Protein AF-A0A8S4S8U1-F1 (afdb_monomer)

Organism: NCBI:txid348720

InterPro domains:
  IPR021629 Mediator complex, subunit Med23 [PF11573] (1-78)
  IPR021629 Mediator complex, subunit Med23 [PTHR12691] (1-111)

Solvent-accessible surface area (backbone atoms only — not comparable to full-atom values): 6800 Å² total; per-residue (Å²): 99,62,80,81,63,46,51,84,74,52,73,46,68,70,50,49,51,50,49,48,66,66,48,57,87,46,42,68,51,26,54,72,76,37,82,61,48,40,56,56,50,52,51,50,53,50,55,50,49,48,52,31,58,72,74,41,95,73,77,93,59,56,65,66,54,51,53,51,54,50,51,44,32,75,75,71,53,53,73,79,49,32,75,72,48,40,71,49,46,77,71,40,58,56,77,53,35,66,72,50,22,80,71,64,65,61,56,71,74,63,50,80,76,108

Secondary structure (DSSP, 8-state):
-IIIIIGGG--SHHHHHHHHHHHGGGHHHHHHTSTTHHHHHHHHHHHHHHHHHHH-S--S-HHHHHHHHHHHIIIIITTTTHHHHHHHHTTS-HHHHHHHHHHHT--HHHHTT-

Structure (mmCIF, N/CA/C/O backbone):
data_AF-A0A8S4S8U1-F1
#
_entry.id   AF-A0A8S4S8U1-F1
#
loop_
_atom_site.group_PDB
_atom_site.id
_atom_site.type_symbol
_atom_site.label_atom_id
_atom_site.label_alt_id
_atom_site.label_comp_id
_atom_site.label_asym_id
_atom_site.label_entity_id
_atom_site.label_seq_id
_atom_site.pdbx_PDB_ins_code
_atom_site.Cartn_x
_atom_site.Cartn_y
_atom_site.Cartn_z
_atom_site.occupancy
_atom_site.B_iso_or_equiv
_atom_site.auth_seq_id
_atom_site.auth_comp_id
_atom_site.auth_asym_id
_atom_site.auth_atom_id
_atom_site.pdbx_PDB_model_num
ATOM 1 N N . PHE A 1 1 ? -3.587 9.818 -12.782 1.00 86.38 1 PHE A N 1
ATOM 2 C CA . PHE A 1 1 ? -4.764 8.913 -12.780 1.00 86.38 1 PHE A CA 1
ATOM 3 C C . PHE A 1 1 ? -5.000 8.240 -11.430 1.00 86.38 1 PHE A C 1
ATOM 5 O O . PHE A 1 1 ? -5.955 8.642 -10.790 1.00 86.38 1 PHE A O 1
ATOM 12 N N . VAL A 1 2 ? -4.169 7.290 -10.957 1.00 89.44 2 VAL A N 1
ATOM 13 C CA . VAL A 1 2 ? -4.414 6.573 -9.676 1.00 89.44 2 VAL A CA 1
ATOM 14 C C . VAL A 1 2 ? -4.705 7.544 -8.524 1.00 89.44 2 VAL A C 1
ATOM 16 O O . VAL A 1 2 ? -5.815 7.549 -8.008 1.00 89.44 2 VAL A O 1
ATOM 19 N N . LYS A 1 3 ? -3.761 8.444 -8.224 1.00 88.38 3 LYS A N 1
ATOM 20 C CA . LYS A 1 3 ? -3.864 9.431 -7.137 1.00 88.38 3 LYS A CA 1
ATOM 21 C C . LYS A 1 3 ? -5.053 10.395 -7.255 1.00 88.38 3 LYS A C 1
ATOM 23 O O . LYS A 1 3 ? -5.674 10.742 -6.265 1.00 88.38 3 LYS A O 1
ATOM 28 N N . GLU A 1 4 ? -5.3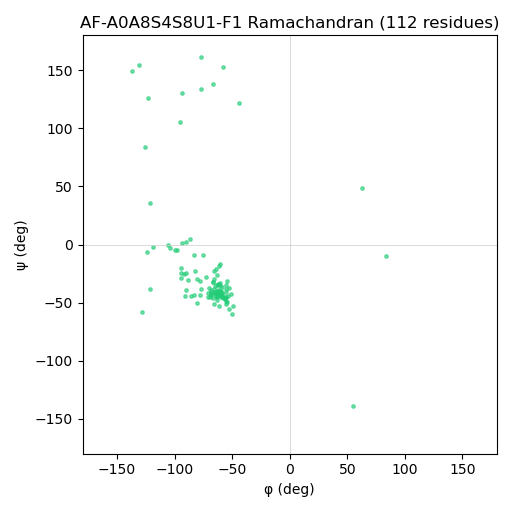53 10.855 -8.466 1.00 90.81 4 GLU A N 1
ATOM 29 C CA . GLU A 1 4 ? -6.303 11.960 -8.697 1.00 90.81 4 GLU A CA 1
ATOM 30 C C . GLU A 1 4 ? -7.731 11.496 -8.998 1.00 90.81 4 GLU A C 1
ATOM 32 O O . GLU A 1 4 ? -8.670 12.272 -8.847 1.00 90.81 4 GLU A O 1
ATOM 37 N N . LYS A 1 5 ? -7.891 10.272 -9.509 1.00 92.75 5 LYS A N 1
ATOM 38 C CA . LYS A 1 5 ? -9.169 9.751 -10.011 1.00 92.75 5 LYS A CA 1
ATOM 39 C C . LYS A 1 5 ? -9.618 8.492 -9.286 1.00 92.75 5 LYS A C 1
ATOM 41 O O . LYS A 1 5 ? -10.807 8.358 -9.059 1.00 92.75 5 LYS A O 1
ATOM 46 N N . LEU A 1 6 ? -8.702 7.582 -8.939 1.00 92.50 6 LEU A N 1
ATOM 47 C CA . LEU A 1 6 ? -9.074 6.326 -8.276 1.00 92.50 6 LEU A CA 1
ATOM 48 C C . LEU A 1 6 ? -9.061 6.451 -6.754 1.00 92.50 6 LEU A C 1
ATOM 50 O O . LEU A 1 6 ? -9.997 6.000 -6.113 1.00 92.50 6 LEU A O 1
ATOM 54 N N . THR A 1 7 ? -8.035 7.081 -6.174 1.00 93.56 7 THR A N 1
ATOM 55 C CA . THR A 1 7 ? -7.910 7.250 -4.716 1.00 93.56 7 THR A CA 1
ATOM 56 C C . THR A 1 7 ? -9.165 7.841 -4.053 1.00 93.56 7 THR A C 1
ATOM 58 O O . THR A 1 7 ? -9.548 7.304 -3.017 1.00 93.56 7 THR A O 1
ATOM 61 N N . PRO A 1 8 ? -9.848 8.866 -4.614 1.00 95.00 8 PRO A N 1
ATOM 62 C CA . PRO A 1 8 ? -11.067 9.415 -4.010 1.00 95.00 8 PRO A CA 1
ATOM 63 C C . PRO A 1 8 ? -12.247 8.440 -3.937 1.00 95.00 8 PRO A C 1
ATOM 65 O O . PRO A 1 8 ? -13.129 8.657 -3.121 1.00 95.00 8 PRO A O 1
ATOM 68 N N . GLU A 1 9 ? -12.256 7.391 -4.762 1.00 96.12 9 GLU A N 1
ATOM 69 C CA . GLU A 1 9 ? -13.367 6.434 -4.892 1.00 96.12 9 GLU A CA 1
ATOM 70 C C . GLU A 1 9 ? -13.140 5.146 -4.075 1.00 96.12 9 GLU A C 1
ATOM 72 O O . GLU A 1 9 ? -13.990 4.250 -4.038 1.00 96.12 9 GLU A O 1
ATOM 77 N N . ILE A 1 10 ? -11.964 5.007 -3.452 1.00 96.75 10 ILE A N 1
ATOM 78 C CA . ILE A 1 10 ? -11.563 3.811 -2.708 1.00 96.75 10 ILE A CA 1
ATOM 79 C C . ILE A 1 10 ? -11.878 4.012 -1.224 1.00 96.75 10 ILE A C 1
ATOM 81 O O . ILE A 1 10 ? -11.167 4.708 -0.502 1.00 96.75 10 ILE A O 1
ATOM 85 N N . HIS A 1 11 ? -12.929 3.339 -0.761 1.00 95.81 11 HIS A N 1
ATOM 86 C CA . HIS A 1 11 ? -13.431 3.412 0.617 1.0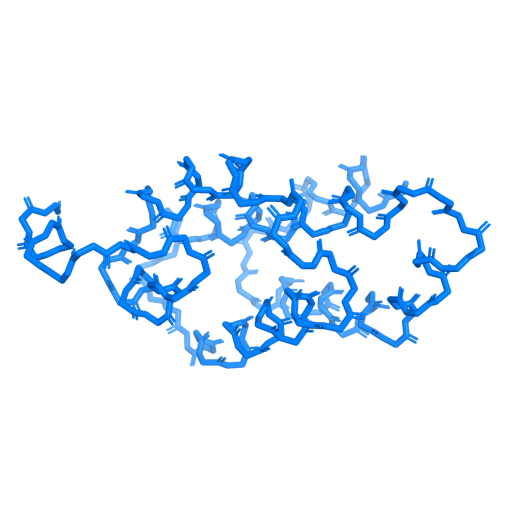0 95.81 11 HIS A CA 1
ATOM 87 C C . HIS A 1 11 ? -13.521 2.046 1.309 1.00 95.81 11 HIS A C 1
ATOM 89 O O . HIS A 1 11 ? -13.829 1.966 2.497 1.00 95.81 11 HIS A O 1
ATOM 95 N N . THR A 1 12 ? -13.270 0.961 0.577 1.00 97.81 12 THR A N 1
ATOM 96 C CA . THR A 1 12 ? -13.385 -0.417 1.068 1.00 97.81 12 THR A CA 1
ATOM 97 C C . THR A 1 12 ? -12.140 -1.230 0.738 1.00 97.81 12 THR A C 1
ATOM 99 O O . THR A 1 12 ? -11.452 -0.976 -0.253 1.00 97.81 12 THR A O 1
ATOM 102 N N . GLU A 1 13 ? -11.884 -2.262 1.537 1.00 97.69 13 GLU A N 1
ATOM 103 C CA . GLU A 1 13 ? -10.798 -3.218 1.329 1.00 97.69 13 GLU A CA 1
ATOM 104 C C . GLU A 1 13 ? -10.829 -3.844 -0.073 1.00 97.69 13 GLU A C 1
ATOM 106 O O . GLU A 1 13 ? -9.805 -3.880 -0.750 1.00 97.69 13 GLU A O 1
ATOM 111 N N . THR A 1 14 ? -11.998 -4.256 -0.570 1.00 97.69 14 THR A N 1
ATOM 112 C CA . THR A 1 14 ? -12.123 -4.867 -1.905 1.00 97.69 14 THR A CA 1
ATOM 113 C C . THR A 1 14 ? -11.733 -3.907 -3.031 1.00 97.69 14 THR A C 1
ATOM 115 O O . THR A 1 14 ? -11.133 -4.326 -4.020 1.00 97.69 14 THR A O 1
ATOM 118 N N . GLN A 1 15 ? -12.020 -2.610 -2.890 1.00 98.06 15 GLN A N 1
ATOM 119 C CA . GLN A 1 15 ? -11.597 -1.600 -3.866 1.00 98.06 15 GLN A CA 1
ATOM 120 C C . GLN A 1 15 ? -10.077 -1.379 -3.832 1.00 98.06 15 GLN A C 1
ATOM 122 O O . GLN A 1 15 ? -9.461 -1.231 -4.888 1.00 98.06 15 GLN A O 1
ATOM 127 N N . LEU A 1 16 ? -9.456 -1.416 -2.647 1.00 98.25 16 LEU A N 1
ATOM 128 C CA . LEU A 1 16 ? -7.994 -1.410 -2.535 1.00 98.25 16 LEU A CA 1
ATOM 129 C C . LEU A 1 16 ? -7.385 -2.655 -3.182 1.00 98.25 16 LEU A C 1
ATOM 131 O O . LEU A 1 16 ? -6.438 -2.526 -3.950 1.00 98.25 16 LEU A O 1
ATOM 135 N N . LEU A 1 17 ? -7.947 -3.843 -2.943 1.00 98.06 17 LEU A N 1
ATOM 136 C CA . LEU A 1 17 ? -7.495 -5.075 -3.595 1.00 98.06 17 LEU A CA 1
ATOM 137 C C . LEU A 1 17 ? -7.601 -4.983 -5.119 1.00 98.06 17 LEU A C 1
ATOM 139 O O . LEU A 1 17 ? -6.674 -5.373 -5.827 1.00 98.06 17 LEU A O 1
ATOM 143 N N . PHE A 1 18 ? -8.693 -4.418 -5.636 1.00 98.19 18 PHE A N 1
ATOM 144 C CA . PHE A 1 18 ? -8.832 -4.173 -7.068 1.00 98.19 18 PHE A CA 1
ATOM 145 C C . PHE A 1 18 ? -7.727 -3.249 -7.595 1.00 98.19 18 PHE A C 1
ATOM 147 O O . PHE A 1 18 ? -7.106 -3.559 -8.612 1.00 98.19 18 PHE A O 1
ATOM 154 N N . LEU A 1 19 ? -7.420 -2.155 -6.886 1.00 97.88 19 LEU A N 1
ATOM 1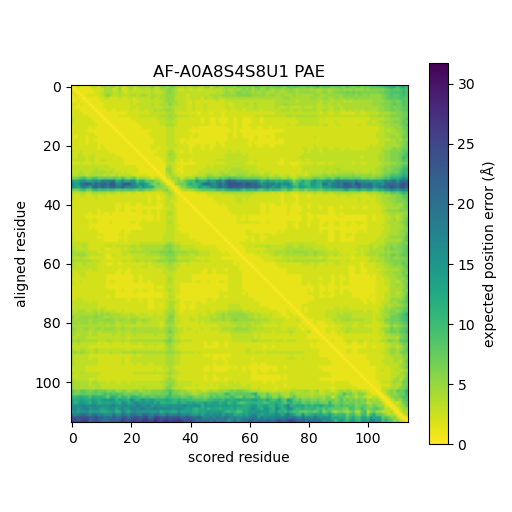55 C CA . LEU A 1 19 ? -6.305 -1.282 -7.251 1.00 97.88 19 LEU A CA 1
ATOM 156 C C . LEU A 1 19 ? -4.971 -2.040 -7.236 1.00 97.88 19 LEU A C 1
ATOM 158 O O . LEU A 1 19 ? -4.193 -1.899 -8.178 1.00 97.88 19 LEU A O 1
ATOM 162 N N . CYS A 1 20 ? -4.718 -2.865 -6.218 1.00 98.00 20 CYS A N 1
ATOM 163 C CA . CYS A 1 20 ? -3.528 -3.710 -6.125 1.00 98.00 20 CYS A CA 1
ATOM 164 C C . CYS A 1 20 ? -3.388 -4.632 -7.347 1.00 98.00 20 CYS A C 1
ATOM 166 O O . CYS A 1 20 ? -2.316 -4.690 -7.950 1.00 98.00 20 CYS A O 1
ATOM 168 N N . HIS A 1 21 ? -4.471 -5.292 -7.765 1.00 97.81 21 HIS A N 1
ATOM 169 C CA . HIS A 1 21 ? -4.488 -6.124 -8.972 1.00 97.81 21 HIS A CA 1
ATOM 170 C C . HIS A 1 21 ? -4.312 -5.319 -10.262 1.00 97.81 21 HIS A C 1
ATOM 172 O O . HIS A 1 21 ? -3.715 -5.817 -11.216 1.00 97.81 21 HIS A O 1
ATOM 178 N N . LEU A 1 22 ? -4.794 -4.077 -10.294 1.00 96.94 22 LEU A N 1
ATOM 179 C CA . LEU A 1 22 ? -4.646 -3.195 -11.444 1.00 96.94 22 LEU A CA 1
ATOM 180 C C . LEU A 1 22 ? -3.197 -2.721 -11.616 1.00 96.94 22 LEU A C 1
ATOM 182 O O . LEU A 1 22 ? -2.691 -2.722 -12.735 1.00 96.94 22 LEU A O 1
ATOM 186 N N . VAL A 1 23 ? -2.529 -2.303 -10.535 1.00 95.50 23 VAL A N 1
ATOM 187 C CA . VAL A 1 23 ? -1.173 -1.723 -10.605 1.00 95.50 23 VAL A CA 1
ATOM 188 C C . VAL A 1 23 ? -0.064 -2.768 -10.527 1.00 95.50 23 VAL A C 1
ATOM 190 O O . VAL A 1 23 ? 0.990 -2.564 -11.126 1.00 95.50 23 VAL A O 1
ATOM 193 N N . GLY A 1 24 ? -0.297 -3.884 -9.829 1.00 95.81 24 GLY A N 1
ATOM 194 C CA . GLY A 1 24 ? 0.691 -4.931 -9.555 1.00 95.81 24 GLY A CA 1
ATOM 195 C C . GLY A 1 24 ? 1.460 -5.409 -10.794 1.00 95.81 24 GLY A C 1
ATOM 196 O O . GLY A 1 24 ? 2.689 -5.324 -10.799 1.00 95.81 24 GLY A O 1
ATOM 197 N N . PRO A 1 25 ? 0.779 -5.819 -11.884 1.00 97.00 25 PRO A N 1
ATOM 198 C CA . PRO A 1 25 ? 1.436 -6.289 -13.107 1.00 97.00 25 PRO A CA 1
ATOM 199 C C . PRO A 1 25 ? 2.338 -5.251 -13.796 1.00 97.00 25 PRO A C 1
ATOM 201 O O . PRO A 1 25 ? 3.190 -5.614 -14.604 1.00 97.00 25 PRO A O 1
ATOM 204 N N . TYR A 1 26 ? 2.167 -3.961 -13.493 1.00 94.69 26 TYR A N 1
ATOM 205 C CA . TYR A 1 26 ? 2.883 -2.862 -14.143 1.00 94.69 26 TYR A CA 1
ATOM 206 C C . TYR A 1 26 ? 3.984 -2.246 -13.269 1.00 94.69 26 TYR A C 1
ATOM 208 O O . TYR A 1 26 ? 4.692 -1.356 -13.740 1.00 94.69 26 TYR A O 1
ATOM 216 N N . LEU A 1 27 ? 4.186 -2.728 -12.035 1.00 94.62 27 LEU A N 1
ATOM 217 C CA . LEU A 1 27 ? 5.173 -2.177 -11.095 1.00 94.62 27 LEU A CA 1
ATOM 218 C C . LEU A 1 27 ? 6.595 -2.133 -11.670 1.00 94.62 27 LEU A C 1
ATOM 220 O O . LEU A 1 27 ? 7.272 -1.117 -11.530 1.00 94.62 27 LEU A O 1
ATOM 224 N N . GLN A 1 28 ? 7.016 -3.175 -12.397 1.00 94.06 28 GLN A N 1
ATOM 225 C CA . GLN A 1 28 ? 8.322 -3.193 -13.066 1.00 94.06 28 GLN A CA 1
ATOM 226 C C . GLN A 1 28 ? 8.459 -2.048 -14.079 1.00 94.06 28 GLN A C 1
ATOM 228 O O . GLN A 1 28 ? 9.479 -1.364 -14.105 1.00 94.06 28 GLN A O 1
ATOM 233 N N . ARG A 1 29 ? 7.420 -1.796 -14.882 1.00 92.69 29 ARG A N 1
ATOM 234 C CA . ARG A 1 29 ? 7.420 -0.704 -15.867 1.00 92.69 29 ARG A CA 1
ATOM 235 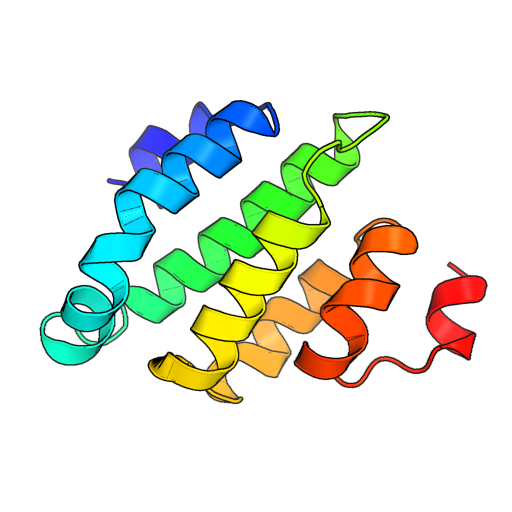C C . ARG A 1 29 ? 7.406 0.661 -15.188 1.00 92.69 29 ARG A C 1
ATOM 237 O O . ARG A 1 29 ? 8.121 1.560 -15.611 1.00 92.69 29 ARG A O 1
ATOM 244 N N . PHE A 1 30 ? 6.656 0.810 -14.095 1.00 91.56 30 PHE A N 1
ATOM 245 C CA . PHE A 1 30 ? 6.672 2.036 -13.290 1.00 91.56 30 PHE A CA 1
ATOM 246 C C . PHE A 1 30 ? 8.010 2.287 -12.593 1.00 91.56 30 PHE A C 1
ATOM 248 O O . PHE A 1 30 ? 8.294 3.427 -12.237 1.00 91.56 30 PHE A O 1
ATOM 255 N N . ASN A 1 31 ? 8.817 1.249 -12.377 1.00 89.44 31 ASN A N 1
ATOM 256 C CA . ASN A 1 31 ? 10.160 1.387 -11.832 1.00 89.44 31 ASN A CA 1
ATOM 257 C C . ASN A 1 31 ? 11.188 1.749 -12.921 1.00 89.44 31 ASN A C 1
ATOM 259 O O . ASN A 1 31 ? 12.021 2.624 -12.707 1.00 89.44 31 ASN A O 1
ATOM 263 N N . SER A 1 32 ? 11.122 1.094 -14.086 1.00 85.56 32 SER A N 1
ATOM 264 C CA . SER A 1 32 ? 12.119 1.232 -15.160 1.00 85.56 32 SER A CA 1
ATOM 265 C C . SER A 1 32 ? 11.864 2.403 -16.114 1.00 85.56 32 SER A 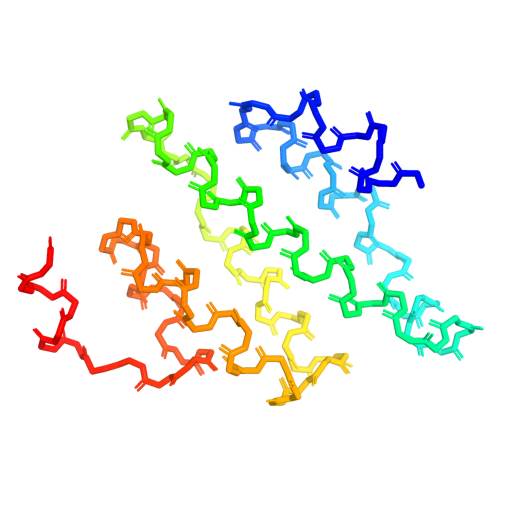C 1
ATOM 267 O O . SER A 1 32 ? 12.799 3.131 -16.439 1.00 85.56 32 SER A O 1
ATOM 269 N N . ASP A 1 33 ? 10.619 2.597 -16.558 1.00 73.94 33 ASP A N 1
ATOM 270 C CA . ASP A 1 33 ? 10.299 3.492 -17.683 1.00 73.94 33 ASP A CA 1
ATOM 271 C C . ASP A 1 33 ? 9.918 4.904 -17.216 1.00 73.94 33 ASP A C 1
ATOM 273 O O . ASP A 1 33 ? 10.121 5.888 -17.926 1.00 73.94 33 ASP A O 1
ATOM 277 N N . VAL A 1 34 ? 9.349 5.016 -16.012 1.00 68.06 34 VAL A N 1
ATOM 278 C CA . VAL A 1 34 ? 8.858 6.279 -15.449 1.00 68.06 34 VAL A CA 1
ATOM 279 C C . VAL A 1 34 ? 9.495 6.486 -14.085 1.00 68.06 34 VAL A C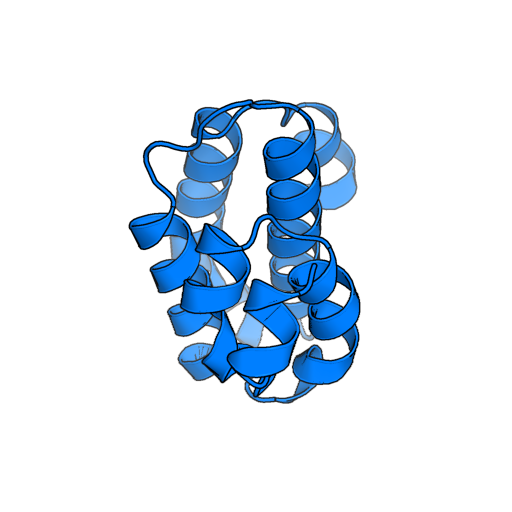 1
ATOM 281 O O . VAL A 1 34 ? 8.910 6.151 -13.056 1.00 68.06 34 VAL A O 1
ATOM 284 N N . SER A 1 35 ? 10.715 7.032 -14.080 1.00 64.06 35 SER A N 1
ATOM 285 C CA . SER A 1 35 ? 11.452 7.347 -12.851 1.00 64.06 35 SER A CA 1
ATOM 286 C C . SER A 1 35 ? 10.515 8.007 -11.828 1.00 64.06 35 SER A C 1
ATOM 288 O O . SER A 1 35 ? 9.907 9.039 -12.112 1.00 64.06 35 SER A O 1
ATOM 290 N N . ARG A 1 36 ? 10.388 7.386 -10.645 1.00 81.12 36 ARG A N 1
ATOM 291 C CA . ARG A 1 36 ? 9.542 7.772 -9.491 1.00 81.12 36 ARG A CA 1
ATOM 292 C C . ARG A 1 36 ? 8.066 7.357 -9.486 1.00 81.12 36 ARG A C 1
ATOM 294 O O . ARG A 1 36 ? 7.455 7.454 -8.422 1.00 81.12 36 ARG A O 1
ATOM 301 N N . ALA A 1 37 ? 7.486 6.837 -10.569 1.00 91.19 37 ALA A N 1
ATOM 302 C CA . ALA A 1 37 ? 6.071 6.437 -10.551 1.00 91.19 37 ALA A CA 1
ATOM 303 C C . ALA A 1 37 ? 5.792 5.315 -9.537 1.00 91.19 37 ALA A C 1
ATOM 305 O O . ALA A 1 37 ? 4.790 5.363 -8.822 1.00 91.19 37 ALA A O 1
ATOM 306 N N . VAL A 1 38 ? 6.703 4.342 -9.419 1.00 93.81 38 VAL A N 1
ATOM 307 C CA . VAL A 1 38 ? 6.574 3.258 -8.434 1.00 93.81 38 VAL A CA 1
ATOM 308 C C . VAL A 1 38 ? 6.556 3.776 -6.991 1.00 93.81 38 VAL A C 1
ATOM 310 O O . VAL A 1 38 ? 5.810 3.249 -6.168 1.00 93.81 38 VAL A O 1
ATOM 313 N N . MET A 1 39 ? 7.295 4.848 -6.682 1.00 93.69 39 MET A N 1
ATOM 314 C CA . MET A 1 39 ? 7.317 5.450 -5.342 1.00 93.69 39 MET A CA 1
ATOM 315 C C . MET A 1 39 ? 5.984 6.131 -5.011 1.00 93.69 39 MET A C 1
ATOM 317 O O . MET A 1 39 ? 5.423 5.881 -3.945 1.00 93.69 39 MET A O 1
ATOM 321 N N . GLU A 1 40 ? 5.423 6.910 -5.942 1.00 93.69 40 GLU A N 1
ATOM 322 C CA . GLU A 1 40 ? 4.107 7.545 -5.756 1.00 93.69 40 GLU A CA 1
ATOM 323 C C . GLU A 1 40 ? 2.984 6.507 -5.611 1.00 93.69 40 GLU A C 1
ATOM 325 O O . GLU A 1 40 ? 2.101 6.661 -4.764 1.00 93.69 40 GLU A O 1
ATOM 330 N N . ILE A 1 41 ? 3.025 5.425 -6.398 1.00 95.44 41 ILE A N 1
ATOM 331 C CA . ILE A 1 41 ? 2.070 4.314 -6.270 1.00 95.44 41 ILE A CA 1
ATOM 332 C C . ILE A 1 41 ? 2.214 3.658 -4.899 1.00 95.44 41 ILE A C 1
ATOM 334 O O . ILE A 1 41 ? 1.216 3.485 -4.206 1.00 95.44 41 ILE A O 1
ATOM 338 N N . THR A 1 42 ? 3.445 3.354 -4.481 1.00 95.94 42 THR A N 1
ATOM 339 C CA . THR A 1 42 ? 3.728 2.757 -3.168 1.00 95.94 42 THR A CA 1
ATOM 340 C C . THR A 1 42 ? 3.142 3.613 -2.052 1.00 95.94 42 THR A C 1
ATOM 342 O O . THR A 1 42 ? 2.368 3.115 -1.238 1.00 95.94 42 THR A O 1
ATOM 345 N N . LYS A 1 43 ? 3.438 4.916 -2.050 1.00 95.62 43 LYS A N 1
ATOM 346 C CA . LYS A 1 43 ? 2.894 5.870 -1.080 1.00 95.62 43 LYS A CA 1
ATOM 347 C C . LYS A 1 43 ? 1.367 5.870 -1.062 1.00 95.62 43 LYS A C 1
ATOM 349 O O . LYS A 1 43 ? 0.770 5.748 0.004 1.00 95.62 43 LYS A O 1
ATOM 354 N N . THR A 1 44 ? 0.750 5.923 -2.241 1.00 96.44 44 THR A N 1
ATOM 355 C CA . THR A 1 44 ? -0.712 5.911 -2.383 1.00 96.44 44 THR A CA 1
ATOM 356 C C . THR A 1 44 ? -1.327 4.634 -1.800 1.00 96.44 44 THR A C 1
ATOM 358 O O . THR A 1 44 ? -2.360 4.706 -1.140 1.00 96.44 44 THR A O 1
ATOM 361 N N . LEU A 1 45 ? -0.696 3.469 -1.990 1.00 97.94 45 LEU A N 1
ATOM 362 C CA . LEU A 1 45 ? -1.171 2.203 -1.416 1.00 97.94 45 LEU A CA 1
ATOM 363 C C . LEU A 1 45 ? -1.133 2.216 0.119 1.00 97.94 45 LEU A C 1
ATOM 365 O O . LEU A 1 45 ? -2.101 1.792 0.748 1.00 97.94 45 LEU A O 1
ATOM 369 N N . TYR A 1 46 ? -0.065 2.740 0.732 1.00 97.94 46 TYR A N 1
ATOM 370 C CA . TYR A 1 46 ? 0.008 2.891 2.192 1.00 97.94 46 TYR A CA 1
ATOM 371 C C . TYR A 1 46 ? -1.046 3.865 2.729 1.00 97.94 46 TYR A C 1
ATOM 373 O O . TYR A 1 46 ? -1.693 3.578 3.735 1.00 97.94 46 TYR A O 1
ATOM 381 N N . GLU A 1 47 ? -1.232 5.009 2.070 1.00 97.00 47 GLU A N 1
ATOM 382 C CA . GLU A 1 47 ? -2.225 6.013 2.470 1.00 97.00 47 GLU A CA 1
ATOM 383 C C . GLU A 1 47 ? -3.656 5.464 2.376 1.00 97.00 47 GLU A C 1
ATOM 385 O O . GLU A 1 47 ? -4.445 5.651 3.303 1.00 97.00 47 GLU A O 1
ATOM 390 N N . LEU A 1 48 ? -3.976 4.727 1.307 1.00 97.94 48 LEU A N 1
ATOM 391 C CA . LEU A 1 48 ? -5.269 4.057 1.145 1.00 97.94 48 LEU A CA 1
ATOM 392 C C . LEU A 1 48 ? -5.483 2.949 2.174 1.00 97.94 48 LEU A C 1
ATOM 394 O O . LEU A 1 48 ? -6.569 2.857 2.742 1.00 97.94 48 LEU A O 1
ATOM 398 N N . LEU A 1 49 ? -4.454 2.146 2.462 1.00 98.12 49 LEU A N 1
ATOM 399 C CA . LEU A 1 49 ? -4.517 1.151 3.529 1.00 98.12 49 LEU A CA 1
ATOM 400 C C . LEU A 1 49 ? -4.837 1.818 4.869 1.00 98.12 49 LEU A C 1
ATOM 402 O O . LEU A 1 49 ? -5.743 1.370 5.560 1.00 98.12 49 LEU A O 1
ATOM 406 N N . ALA A 1 50 ? -4.169 2.922 5.208 1.00 97.31 50 ALA A N 1
ATOM 407 C CA . ALA A 1 50 ? -4.449 3.666 6.435 1.00 97.31 50 ALA A CA 1
ATOM 408 C C . ALA A 1 50 ? -5.833 4.329 6.453 1.00 97.31 50 ALA A C 1
ATOM 410 O O . ALA A 1 50 ? -6.436 4.465 7.517 1.00 97.31 50 ALA A O 1
ATOM 411 N N . HIS A 1 51 ? -6.344 4.759 5.299 1.00 96.69 51 HIS A N 1
ATOM 412 C CA . HIS A 1 51 ? -7.702 5.281 5.178 1.00 96.69 51 HIS A CA 1
ATOM 413 C C . HIS A 1 51 ? -8.741 4.188 5.459 1.00 96.69 51 HIS A C 1
ATOM 415 O O . HIS A 1 51 ? -9.603 4.362 6.319 1.00 96.69 51 HIS A O 1
ATOM 421 N N . ILE A 1 52 ? -8.616 3.043 4.789 1.00 97.62 52 ILE A N 1
ATOM 422 C CA . ILE A 1 52 ? -9.524 1.902 4.934 1.00 97.62 52 ILE A CA 1
ATOM 423 C C . ILE A 1 52 ? -9.447 1.315 6.345 1.00 97.62 52 ILE A C 1
ATOM 42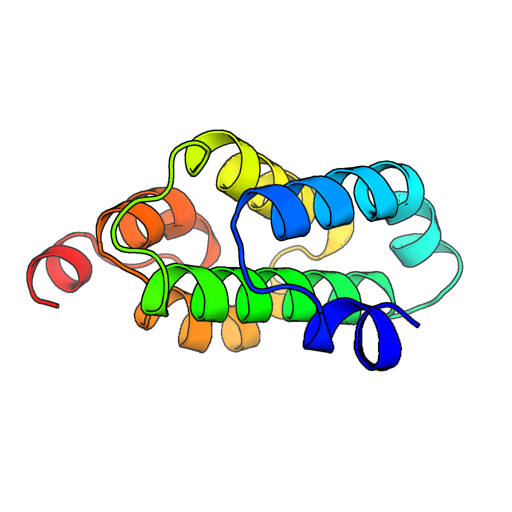5 O O . ILE A 1 52 ? -10.481 1.033 6.947 1.00 97.62 52 ILE A O 1
ATOM 429 N N . ASP A 1 53 ? -8.240 1.212 6.902 1.00 97.62 53 ASP A N 1
ATOM 430 C CA . ASP A 1 53 ? -7.990 0.741 8.264 1.00 97.62 53 ASP A CA 1
ATOM 431 C C . ASP A 1 53 ? -8.766 1.535 9.323 1.00 97.62 53 ASP A C 1
ATOM 433 O O . ASP A 1 53 ? -9.228 0.960 10.306 1.00 97.62 53 ASP A O 1
ATOM 437 N N . LYS A 1 54 ? -8.946 2.844 9.114 1.00 96.31 54 LYS A N 1
ATOM 438 C CA . LYS A 1 54 ? -9.700 3.714 10.029 1.00 96.31 54 LYS A CA 1
ATOM 439 C C . LYS A 1 54 ? -11.211 3.585 9.890 1.00 96.31 54 LYS A C 1
ATOM 441 O O . LYS A 1 54 ? -11.925 3.826 10.858 1.00 96.31 54 LYS A O 1
ATOM 446 N N . ILE A 1 55 ? -11.699 3.288 8.690 1.00 95.69 55 ILE A N 1
ATOM 447 C CA . ILE A 1 55 ? -13.135 3.299 8.379 1.00 95.69 55 ILE A CA 1
ATOM 448 C C . ILE A 1 55 ? -13.754 1.930 8.641 1.00 95.69 55 ILE A C 1
ATOM 450 O O . ILE A 1 55 ? -14.882 1.841 9.125 1.00 95.69 55 ILE A O 1
ATOM 454 N N . GLN A 1 56 ? -13.040 0.855 8.310 1.00 96.31 56 GLN A N 1
ATOM 455 C CA . GLN A 1 56 ? -13.583 -0.490 8.406 1.00 96.31 56 GLN A CA 1
ATOM 456 C C . GLN A 1 56 ? -13.237 -1.133 9.752 1.00 96.31 56 GLN A C 1
ATOM 458 O O . GLN A 1 56 ? -12.069 -1.178 10.133 1.00 96.31 56 GLN A O 1
ATOM 463 N N . PRO A 1 57 ? -14.214 -1.711 10.474 1.00 94.88 57 PRO A N 1
ATOM 464 C CA . PRO A 1 57 ? -13.949 -2.350 11.763 1.00 94.88 57 PRO A CA 1
ATOM 465 C C . PRO A 1 57 ? -13.064 -3.594 11.621 1.00 94.88 57 PRO A C 1
ATOM 467 O O . PRO A 1 57 ? -12.257 -3.888 12.502 1.00 94.88 57 PRO A O 1
ATOM 470 N N . HIS A 1 58 ? -13.142 -4.294 10.487 1.00 95.56 58 HIS A N 1
ATOM 471 C CA . HIS A 1 58 ? -12.382 -5.509 10.203 1.00 95.56 58 HIS A CA 1
ATOM 472 C C . HIS A 1 58 ? -11.839 -5.483 8.776 1.00 95.56 58 HIS A C 1
ATOM 474 O O . HIS A 1 58 ? -12.477 -4.928 7.886 1.00 95.56 58 HIS A O 1
ATOM 480 N N . LEU A 1 59 ? -10.683 -6.120 8.590 1.00 97.06 59 LEU A N 1
ATOM 481 C CA . LEU A 1 59 ? -10.035 -6.348 7.301 1.00 97.06 59 LEU A CA 1
ATOM 482 C C . LEU A 1 59 ? -9.833 -7.857 7.148 1.00 97.06 59 LEU A C 1
ATOM 484 O O . LEU A 1 59 ? -9.294 -8.496 8.055 1.00 97.06 59 LEU A O 1
ATOM 488 N N . GLN A 1 60 ? -10.318 -8.425 6.049 1.00 97.25 60 GLN A N 1
ATOM 489 C CA . GLN A 1 60 ? -10.318 -9.865 5.776 1.00 97.25 60 GLN A CA 1
ATOM 490 C C . GLN A 1 60 ? -9.053 -10.320 5.039 1.00 97.25 60 GLN A C 1
ATOM 492 O O . GLN A 1 60 ? -8.653 -11.475 5.144 1.00 97.25 60 GLN A O 1
ATOM 497 N N . TYR A 1 61 ? -8.401 -9.414 4.314 1.00 97.44 61 TYR A N 1
ATOM 498 C CA . TYR A 1 61 ? -7.310 -9.702 3.385 1.00 97.44 61 TYR A CA 1
ATOM 499 C C . TYR A 1 61 ? -6.031 -8.950 3.762 1.00 97.44 61 TYR A C 1
ATOM 501 O O . TYR A 1 61 ? -5.254 -8.540 2.898 1.00 97.44 61 TYR A O 1
ATOM 509 N N . ILE A 1 62 ? -5.791 -8.804 5.068 1.00 96.75 62 ILE A N 1
ATOM 510 C CA . ILE A 1 62 ? -4.598 -8.141 5.603 1.00 96.75 62 ILE A CA 1
ATOM 511 C C . ILE A 1 62 ? -3.317 -8.784 5.055 1.00 96.75 62 ILE A C 1
ATOM 513 O O . ILE A 1 62 ? -2.431 -8.070 4.591 1.00 96.75 62 ILE A O 1
ATOM 517 N N . ASP A 1 63 ? -3.221 -10.116 5.104 1.00 97.88 63 ASP A N 1
ATOM 518 C CA . ASP A 1 63 ? -2.005 -10.839 4.716 1.00 97.88 63 ASP A CA 1
ATOM 519 C C . ASP A 1 63 ? -1.638 -10.600 3.234 1.00 97.88 63 ASP A C 1
ATOM 521 O O . ASP A 1 63 ? -0.548 -10.080 2.992 1.00 97.88 63 ASP A O 1
ATOM 525 N N . PRO A 1 64 ? -2.540 -10.802 2.245 1.00 98.00 64 PRO A N 1
ATOM 526 C CA . PRO A 1 64 ? -2.251 -10.476 0.845 1.00 98.00 64 PRO A CA 1
ATOM 527 C C . PRO A 1 64 ? -1.819 -9.025 0.594 1.00 98.00 64 PRO A C 1
ATOM 529 O O . PRO A 1 64 ? -0.943 -8.771 -0.236 1.00 98.00 64 PRO A O 1
ATOM 532 N N . VAL A 1 65 ? -2.422 -8.057 1.295 1.00 98.19 65 VAL A N 1
ATOM 533 C CA . VAL A 1 65 ? -2.039 -6.644 1.156 1.00 98.19 65 VAL A CA 1
ATOM 534 C C . VAL A 1 65 ? -0.624 -6.425 1.689 1.00 98.19 65 VAL A C 1
ATOM 536 O O . VAL A 1 65 ? 0.195 -5.797 1.017 1.00 98.19 65 VAL A O 1
ATOM 539 N N . CYS A 1 66 ? -0.307 -6.963 2.869 1.00 98.25 66 CYS A N 1
ATOM 540 C CA . CYS A 1 66 ? 1.031 -6.870 3.445 1.00 98.25 66 CYS A CA 1
ATOM 541 C C . CYS A 1 66 ? 2.088 -7.557 2.570 1.00 98.25 66 CYS A C 1
ATOM 543 O O . CYS A 1 66 ? 3.157 -6.981 2.360 1.00 98.25 66 CYS A O 1
ATOM 545 N N . ASP A 1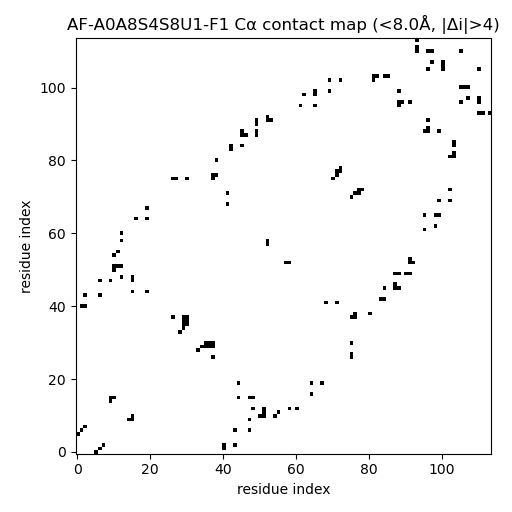 67 ? 1.786 -8.733 2.019 1.00 98.38 67 ASP A N 1
ATOM 546 C CA . ASP A 1 67 ? 2.691 -9.476 1.139 1.00 98.38 67 ASP A CA 1
ATOM 547 C C . ASP A 1 67 ? 3.036 -8.675 -0.119 1.00 98.38 67 ASP A C 1
ATOM 549 O O . ASP A 1 67 ? 4.206 -8.588 -0.502 1.00 98.38 67 ASP A O 1
ATOM 553 N N . LEU A 1 68 ? 2.050 -8.004 -0.726 1.00 98.38 68 LEU A N 1
ATOM 554 C CA . LEU A 1 68 ? 2.302 -7.111 -1.856 1.00 98.38 68 LEU A CA 1
ATOM 555 C C . LEU A 1 68 ? 3.181 -5.917 -1.459 1.00 98.38 68 LEU A C 1
ATOM 557 O O . LEU A 1 68 ? 4.089 -5.550 -2.202 1.00 98.38 68 LEU A O 1
ATOM 561 N N . LEU A 1 69 ? 2.950 -5.309 -0.293 1.00 98.31 69 LEU A N 1
ATOM 562 C CA . LEU A 1 69 ? 3.774 -4.192 0.184 1.00 98.31 69 LEU A CA 1
ATOM 563 C C . LEU A 1 69 ? 5.224 -4.623 0.453 1.00 98.31 69 LEU A C 1
ATOM 565 O O . LEU A 1 69 ? 6.153 -3.867 0.153 1.00 98.31 69 LEU A O 1
ATOM 569 N N . TYR A 1 70 ? 5.439 -5.846 0.943 1.00 98.25 70 TYR A N 1
ATOM 570 C CA . TYR A 1 70 ? 6.773 -6.432 1.064 1.00 98.25 70 TYR A CA 1
ATOM 571 C C . TYR A 1 70 ? 7.408 -6.734 -0.286 1.00 98.25 70 TYR A C 1
ATOM 573 O O . TYR A 1 70 ? 8.579 -6.414 -0.492 1.00 98.25 70 TYR A O 1
ATOM 581 N N . HIS A 1 71 ? 6.645 -7.297 -1.221 1.00 98.25 71 HIS A N 1
ATOM 582 C CA . HIS A 1 71 ? 7.105 -7.491 -2.589 1.00 98.25 71 HIS A CA 1
ATOM 583 C C . HIS A 1 71 ? 7.571 -6.159 -3.188 1.00 98.25 71 HIS A C 1
ATOM 585 O O . HIS A 1 71 ? 8.673 -6.076 -3.726 1.00 98.25 71 HIS A O 1
ATOM 591 N N . ILE A 1 72 ? 6.793 -5.088 -3.003 1.00 97.31 72 ILE A N 1
ATOM 592 C CA . ILE A 1 72 ? 7.157 -3.757 -3.485 1.00 97.31 72 ILE A CA 1
ATOM 593 C C . ILE A 1 72 ? 8.433 -3.234 -2.814 1.00 97.31 72 ILE A C 1
ATOM 595 O O . ILE A 1 72 ? 9.321 -2.731 -3.511 1.00 97.31 72 ILE A O 1
ATOM 599 N N . LYS A 1 73 ? 8.549 -3.384 -1.483 1.00 96.06 73 LYS A N 1
ATOM 600 C CA . LYS A 1 73 ? 9.758 -3.027 -0.725 1.00 96.06 73 LYS A CA 1
ATOM 601 C C . LYS A 1 73 ? 10.990 -3.691 -1.331 1.00 96.06 73 LYS A C 1
ATOM 603 O O . LYS A 1 73 ? 11.949 -3.001 -1.651 1.00 96.06 73 LYS A O 1
ATOM 608 N N . TYR A 1 74 ? 10.983 -5.011 -1.472 1.00 96.44 74 TYR A N 1
ATOM 609 C CA . TYR A 1 74 ? 12.200 -5.741 -1.823 1.00 96.44 74 TYR A CA 1
ATOM 610 C C . TYR A 1 74 ? 12.526 -5.715 -3.316 1.00 96.44 74 TYR A C 1
ATOM 612 O O . TYR A 1 74 ? 13.703 -5.747 -3.664 1.00 96.44 74 TYR A O 1
ATOM 620 N N . MET A 1 75 ? 11.521 -5.628 -4.190 1.00 96.38 75 MET A N 1
ATOM 621 C CA . MET A 1 75 ? 11.741 -5.697 -5.637 1.00 96.38 75 MET A CA 1
ATOM 622 C C . MET A 1 75 ? 11.942 -4.335 -6.302 1.00 96.38 75 MET A C 1
ATOM 624 O O . MET A 1 75 ? 12.576 -4.280 -7.355 1.00 96.38 75 MET A O 1
ATOM 628 N N . PHE A 1 76 ? 11.415 -3.244 -5.729 1.00 94.19 76 PHE A N 1
ATOM 629 C CA . PHE A 1 76 ? 11.418 -1.943 -6.409 1.00 94.19 76 PHE A CA 1
ATOM 630 C C . PHE A 1 76 ? 11.996 -0.808 -5.564 1.00 94.19 76 PHE A C 1
ATOM 632 O O . PHE A 1 76 ? 12.941 -0.157 -6.000 1.00 94.19 76 PHE A O 1
ATOM 639 N N . VAL A 1 77 ? 11.443 -0.537 -4.377 1.00 93.44 77 VAL A N 1
ATOM 640 C CA . VAL A 1 77 ? 11.749 0.722 -3.664 1.00 93.44 77 VAL A CA 1
ATOM 641 C C . VAL A 1 77 ? 12.884 0.610 -2.641 1.00 93.44 77 VAL A C 1
ATOM 643 O O . VAL A 1 77 ? 13.483 1.621 -2.271 1.00 93.44 77 VAL A O 1
ATOM 646 N N . GLY A 1 78 ? 13.213 -0.590 -2.167 1.00 91.94 78 GLY A N 1
ATOM 647 C CA . GLY A 1 78 ? 14.195 -0.793 -1.102 1.00 91.94 78 GLY A CA 1
ATOM 648 C C . GLY A 1 78 ? 13.861 0.022 0.153 1.00 91.94 78 GLY A C 1
ATOM 649 O O . GLY A 1 78 ? 12.700 0.150 0.545 1.00 91.94 78 GLY A O 1
ATOM 650 N N . ASP A 1 79 ? 14.883 0.615 0.770 1.00 92.25 79 ASP A N 1
ATOM 651 C CA . ASP A 1 79 ? 14.722 1.456 1.964 1.00 92.25 79 ASP A CA 1
ATOM 652 C C . ASP A 1 79 ? 14.488 2.945 1.650 1.00 92.25 79 ASP A C 1
ATOM 654 O O . ASP A 1 79 ? 14.336 3.749 2.570 1.00 92.25 79 ASP A O 1
ATOM 658 N N . THR A 1 80 ? 14.403 3.331 0.370 1.00 92.06 80 THR A N 1
ATOM 659 C CA . THR A 1 80 ? 14.235 4.744 -0.037 1.00 92.06 80 THR A CA 1
ATOM 660 C C . THR A 1 80 ? 12.953 5.368 0.516 1.00 92.06 80 THR A C 1
ATOM 662 O O . THR A 1 80 ? 12.946 6.537 0.887 1.00 92.06 80 THR A O 1
ATOM 665 N N . MET A 1 81 ? 11.892 4.567 0.646 1.00 91.75 81 MET A N 1
ATOM 666 C CA . MET A 1 81 ? 10.578 4.997 1.131 1.00 91.75 81 MET A CA 1
ATOM 667 C C . MET A 1 81 ? 10.386 4.792 2.640 1.00 91.75 81 MET A C 1
ATOM 669 O O . MET A 1 81 ? 9.306 5.081 3.153 1.00 91.75 81 MET A O 1
ATOM 673 N N . LYS A 1 82 ? 11.393 4.284 3.370 1.00 92.88 82 LYS A N 1
ATOM 674 C CA . LYS A 1 82 ? 11.246 3.876 4.779 1.00 92.88 82 LYS A CA 1
ATOM 675 C C . LYS A 1 82 ? 10.692 5.002 5.657 1.00 92.88 82 LYS A C 1
ATOM 677 O O . LYS A 1 82 ? 9.734 4.777 6.390 1.00 92.88 82 LYS A O 1
ATOM 682 N N . SER A 1 83 ? 11.272 6.200 5.571 1.00 90.88 83 SER A N 1
ATOM 683 C CA . SER A 1 83 ? 10.864 7.353 6.385 1.00 90.88 83 SER A CA 1
ATOM 684 C C . SER A 1 83 ? 9.448 7.832 6.057 1.00 90.88 83 SER A C 1
ATOM 686 O O . SER A 1 83 ? 8.693 8.182 6.962 1.00 90.88 83 SER A O 1
ATOM 688 N N . GLU A 1 84 ? 9.063 7.808 4.777 1.00 90.19 84 GLU A N 1
ATOM 689 C CA . GLU A 1 84 ? 7.735 8.233 4.327 1.00 90.19 84 GLU A CA 1
ATOM 690 C C . GLU A 1 84 ? 6.635 7.282 4.804 1.00 90.19 84 GLU A C 1
ATOM 692 O O . GLU A 1 84 ? 5.582 7.729 5.262 1.00 90.19 84 GLU A O 1
ATOM 697 N N . VAL A 1 85 ? 6.877 5.970 4.734 1.00 94.12 85 VAL A N 1
ATOM 698 C CA . VAL A 1 85 ? 5.866 4.966 5.101 1.00 94.12 85 VAL A CA 1
ATOM 699 C C . VAL A 1 85 ? 5.799 4.723 6.607 1.00 94.12 85 VAL A C 1
ATOM 701 O O . VAL A 1 85 ? 4.756 4.315 7.112 1.00 94.12 85 VAL A O 1
ATOM 704 N N . GLU A 1 86 ? 6.862 5.018 7.361 1.00 94.12 86 GLU A N 1
ATOM 705 C CA . GLU A 1 86 ? 6.890 4.827 8.816 1.00 94.12 86 GLU A CA 1
ATOM 706 C C . GLU A 1 86 ? 5.804 5.614 9.544 1.00 94.12 86 GLU A C 1
ATOM 708 O O . GLU A 1 86 ? 5.105 5.056 10.395 1.00 94.12 86 GLU A O 1
ATOM 713 N N . GLY A 1 87 ? 5.601 6.878 9.172 1.00 92.75 87 GLY A N 1
ATOM 714 C CA . GLY A 1 87 ? 4.547 7.704 9.759 1.00 92.75 87 GLY A CA 1
ATOM 715 C C . GLY A 1 87 ? 3.136 7.175 9.479 1.00 92.75 87 GLY A C 1
ATOM 716 O O . GLY A 1 87 ? 2.222 7.436 10.264 1.00 92.75 87 GLY A O 1
ATOM 717 N N . VAL A 1 88 ? 2.956 6.432 8.384 1.00 95.69 88 VAL A N 1
ATOM 718 C CA . VAL A 1 88 ? 1.688 5.783 8.036 1.00 95.69 88 VAL A CA 1
ATOM 719 C C . VAL A 1 88 ? 1.522 4.490 8.828 1.00 95.69 88 VAL A C 1
ATOM 721 O O . VAL A 1 88 ? 0.505 4.327 9.496 1.00 95.69 88 VAL A O 1
ATOM 724 N N . ILE A 1 89 ? 2.536 3.615 8.832 1.00 95.81 89 ILE A N 1
ATOM 725 C CA . ILE A 1 89 ? 2.488 2.314 9.517 1.00 95.81 89 ILE A CA 1
ATOM 726 C C . ILE A 1 89 ? 2.219 2.494 11.013 1.00 95.81 89 ILE A C 1
ATOM 728 O O . ILE A 1 89 ? 1.372 1.795 11.556 1.00 95.81 89 ILE A O 1
ATOM 732 N N . ARG A 1 90 ? 2.853 3.474 11.671 1.00 93.06 90 ARG A N 1
ATOM 733 C CA . ARG A 1 90 ? 2.636 3.762 13.104 1.00 93.06 90 ARG A CA 1
ATOM 734 C C . ARG A 1 90 ? 1.191 4.142 13.464 1.00 93.06 90 ARG A C 1
ATOM 736 O O . ARG A 1 90 ? 0.851 4.138 14.639 1.00 93.06 90 ARG A O 1
ATOM 743 N N . LYS A 1 91 ? 0.356 4.505 12.485 1.00 93.00 91 LYS A N 1
ATOM 744 C CA . LYS A 1 91 ? -1.054 4.884 12.685 1.00 93.00 91 LYS A CA 1
ATOM 745 C C . LYS A 1 91 ? -2.034 3.755 12.363 1.00 93.00 91 LYS A C 1
ATOM 747 O O . LYS A 1 91 ? -3.233 3.963 12.527 1.00 93.00 91 LYS A O 1
ATOM 752 N N . LEU A 1 92 ? -1.547 2.620 11.860 1.00 96.25 92 LEU A N 1
ATOM 753 C CA . LEU A 1 92 ? -2.380 1.463 11.529 1.00 96.25 92 LEU A CA 1
ATOM 754 C C . LEU A 1 92 ? -2.771 0.691 12.792 1.00 96.25 92 LEU A C 1
ATOM 756 O O . LEU A 1 92 ? -2.086 0.786 13.808 1.00 96.25 92 LEU A O 1
ATOM 760 N N . ARG A 1 93 ? -3.809 -0.146 12.729 1.00 95.44 93 ARG A N 1
ATOM 761 C CA . ARG A 1 93 ? -4.140 -1.062 13.834 1.00 95.44 93 ARG A CA 1
ATOM 762 C C . ARG A 1 93 ? -2.974 -2.014 14.173 1.00 95.44 93 ARG A C 1
ATOM 764 O O . ARG A 1 93 ? -2.224 -2.401 13.268 1.00 95.44 93 ARG A O 1
ATOM 771 N N . PRO A 1 94 ? -2.861 -2.506 15.423 1.00 95.31 94 PRO A N 1
ATOM 772 C CA . PRO A 1 94 ? -1.754 -3.373 15.849 1.00 95.31 94 PRO A CA 1
ATOM 773 C C . PRO A 1 94 ? -1.523 -4.599 14.952 1.00 95.31 94 PRO A C 1
ATOM 775 O O . PRO A 1 94 ? -0.385 -4.956 14.653 1.00 95.31 94 PRO A O 1
ATOM 778 N N . ALA A 1 95 ? -2.596 -5.212 14.440 1.00 95.25 95 ALA A N 1
ATOM 779 C CA . ALA A 1 95 ? -2.503 -6.368 13.546 1.00 95.25 95 ALA A CA 1
ATOM 780 C C . ALA A 1 95 ? -1.745 -6.076 12.235 1.00 95.25 95 ALA A C 1
ATOM 782 O O . ALA A 1 95 ? -1.025 -6.950 11.745 1.00 95.25 95 ALA A O 1
ATOM 783 N N . LEU A 1 96 ? -1.893 -4.865 11.686 1.00 97.00 96 LEU A N 1
ATOM 784 C CA . LEU A 1 96 ? -1.168 -4.390 10.506 1.00 97.00 96 LEU A CA 1
ATOM 785 C C . LEU A 1 96 ? 0.262 -3.985 10.865 1.00 97.00 96 LEU A C 1
ATOM 787 O O . LEU A 1 96 ? 1.196 -4.376 10.166 1.00 97.00 96 LEU A O 1
ATOM 791 N N . GLN A 1 97 ? 0.447 -3.265 11.977 1.00 96.69 97 GLN A N 1
ATOM 792 C CA . GLN A 1 97 ? 1.779 -2.886 12.462 1.00 96.69 97 GLN A CA 1
ATOM 793 C C . GLN A 1 97 ? 2.671 -4.112 12.667 1.00 96.69 97 GLN A C 1
ATOM 795 O O . GLN A 1 97 ? 3.810 -4.133 12.208 1.00 96.69 97 GLN A O 1
ATOM 800 N N . MET A 1 98 ? 2.136 -5.166 13.293 1.00 94.88 98 MET A N 1
ATOM 801 C CA . MET A 1 98 ? 2.862 -6.415 13.516 1.00 94.88 98 MET A CA 1
ATOM 802 C C . MET A 1 98 ? 3.290 -7.074 12.212 1.00 94.88 98 MET A C 1
ATOM 804 O O . MET A 1 98 ? 4.409 -7.580 12.133 1.00 94.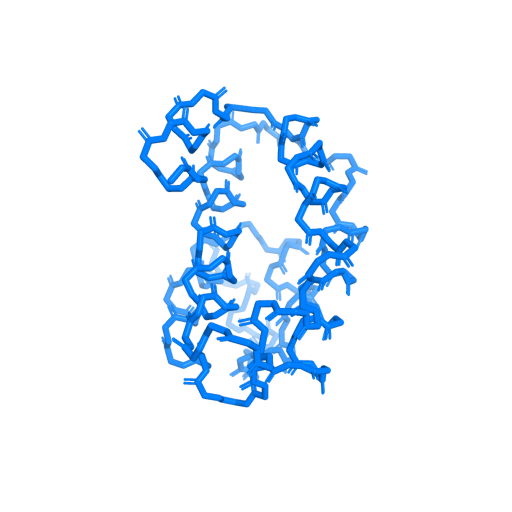88 98 MET A O 1
ATOM 808 N N . ARG A 1 99 ? 2.436 -7.074 11.188 1.00 96.88 99 ARG A N 1
ATOM 809 C CA . ARG A 1 99 ? 2.759 -7.673 9.889 1.00 96.88 99 ARG A CA 1
ATOM 810 C C . ARG A 1 99 ? 3.787 -6.856 9.129 1.00 96.88 99 ARG A C 1
ATOM 812 O O . ARG A 1 99 ? 4.727 -7.435 8.615 1.00 96.88 99 ARG A O 1
ATOM 819 N N . LEU A 1 100 ? 3.669 -5.530 9.145 1.00 96.81 100 LEU A N 1
ATOM 820 C CA . LEU A 1 100 ? 4.561 -4.610 8.431 1.00 96.81 100 LEU A CA 1
ATOM 821 C C . LEU A 1 100 ? 5.815 -4.218 9.234 1.00 96.81 100 LEU A C 1
ATOM 823 O O . LEU A 1 100 ? 6.613 -3.401 8.770 1.00 96.81 100 LEU A O 1
ATOM 827 N N . ARG A 1 101 ? 6.032 -4.792 10.427 1.00 94.44 101 ARG A N 1
ATOM 828 C CA . ARG A 1 101 ? 7.084 -4.372 11.374 1.00 94.44 101 ARG A CA 1
ATOM 829 C C . ARG A 1 101 ? 8.488 -4.343 10.775 1.00 94.44 101 ARG A C 1
ATOM 831 O O . ARG A 1 101 ? 9.293 -3.501 11.156 1.00 94.44 101 ARG A O 1
ATOM 838 N N . PHE A 1 102 ? 8.788 -5.220 9.817 1.00 94.12 102 PHE A N 1
ATOM 839 C CA . PHE A 1 102 ? 10.114 -5.291 9.186 1.00 94.12 102 PHE A CA 1
ATOM 840 C C . PHE A 1 102 ? 10.322 -4.277 8.053 1.00 94.12 102 PHE A C 1
ATOM 842 O O . PHE A 1 102 ? 11.441 -4.111 7.570 1.00 94.12 102 PHE A O 1
ATOM 849 N N . ILE A 1 103 ? 9.270 -3.580 7.617 1.00 92.69 103 ILE A N 1
ATOM 850 C CA . ILE A 1 103 ? 9.413 -2.508 6.626 1.00 92.69 103 ILE A CA 1
ATOM 851 C C . ILE A 1 103 ? 10.156 -1.327 7.248 1.00 92.69 103 ILE A C 1
ATOM 853 O O . ILE A 1 103 ? 11.057 -0.779 6.613 1.00 92.69 103 ILE A O 1
ATOM 857 N N . THR A 1 104 ? 9.842 -0.997 8.502 1.00 88.25 104 THR A N 1
ATOM 858 C CA . THR A 1 104 ? 10.396 0.164 9.216 1.00 88.25 104 THR A CA 1
ATOM 859 C C . THR A 1 104 ? 11.181 -0.191 10.477 1.00 88.25 104 THR A C 1
ATOM 861 O O . THR A 1 104 ? 11.811 0.689 11.055 1.00 88.25 104 THR A O 1
ATOM 864 N N . HIS A 1 105 ? 11.253 -1.477 10.834 1.00 85.38 105 HIS A N 1
ATOM 865 C CA . HIS A 1 105 ? 11.897 -1.999 12.046 1.00 85.38 105 HIS A CA 1
ATOM 866 C C . HIS A 1 105 ? 11.237 -1.494 13.339 1.00 85.38 105 HIS A C 1
ATOM 868 O O . HIS A 1 105 ? 11.912 -1.027 14.254 1.00 85.38 105 HIS A O 1
ATOM 874 N N . LEU A 1 106 ? 9.905 -1.589 13.415 1.00 82.75 106 LEU A N 1
ATOM 875 C CA . LEU A 1 106 ? 9.158 -1.276 14.638 1.00 82.75 106 LEU A CA 1
ATOM 876 C C . LEU A 1 106 ? 9.469 -2.291 15.746 1.00 82.75 106 LEU A C 1
ATOM 878 O O . LEU A 1 106 ? 9.509 -3.498 15.496 1.00 82.75 106 LEU A O 1
ATOM 882 N N . ASN A 1 107 ? 9.646 -1.801 16.976 1.00 81.75 107 ASN A N 1
ATOM 883 C CA . ASN A 1 107 ? 9.792 -2.660 18.149 1.00 81.75 107 ASN A CA 1
ATOM 884 C C . ASN A 1 107 ? 8.413 -3.201 18.575 1.00 81.75 107 ASN A C 1
ATOM 886 O O . ASN A 1 107 ? 7.454 -2.439 18.678 1.00 81.75 107 ASN A O 1
ATOM 890 N N . VAL A 1 108 ? 8.319 -4.504 18.852 1.00 78.12 108 VAL A N 1
ATOM 891 C CA . VAL A 1 108 ? 7.072 -5.193 19.237 1.00 78.12 108 VAL A CA 1
ATOM 892 C C . VAL A 1 108 ? 6.460 -4.588 20.504 1.00 78.12 108 VAL A C 1
ATOM 894 O O . VAL A 1 108 ? 5.245 -4.433 20.593 1.00 78.12 108 VAL A O 1
ATOM 897 N N . GLU A 1 109 ? 7.295 -4.165 21.453 1.00 74.62 109 GLU A N 1
ATOM 898 C CA . GLU A 1 109 ? 6.852 -3.505 22.689 1.00 74.62 109 GLU A CA 1
ATOM 899 C C . GLU A 1 109 ? 6.124 -2.178 22.414 1.00 74.62 109 GLU A C 1
ATOM 901 O O . GLU A 1 109 ? 5.153 -1.843 23.089 1.00 74.62 109 GLU A O 1
ATOM 906 N N . GLN A 1 110 ? 6.535 -1.445 21.374 1.00 71.69 110 GLN A N 1
ATOM 907 C CA . GLN A 1 110 ? 5.900 -0.181 20.984 1.00 71.69 110 GLN A CA 1
ATOM 908 C C . GLN A 1 110 ? 4.526 -0.399 20.338 1.00 71.69 110 GLN A C 1
ATOM 910 O O . GLN A 1 110 ? 3.670 0.471 20.444 1.00 71.69 110 GLN A O 1
ATOM 915 N N . ILE A 1 111 ? 4.308 -1.552 19.699 1.00 74.94 111 ILE A N 1
ATOM 916 C CA . ILE A 1 111 ? 3.052 -1.880 19.011 1.00 74.94 111 ILE A CA 1
ATOM 917 C C . ILE A 1 111 ? 1.962 -2.271 20.016 1.00 74.94 111 ILE A C 1
ATOM 919 O O . ILE A 1 111 ? 0.808 -1.898 19.848 1.00 74.94 111 ILE A O 1
ATOM 923 N N . ASN A 1 112 ? 2.321 -2.995 21.079 1.00 65.25 112 ASN A N 1
ATOM 924 C CA . ASN A 1 112 ? 1.366 -3.468 22.089 1.00 65.25 112 ASN A CA 1
ATOM 925 C C . ASN A 1 112 ? 0.886 -2.373 23.060 1.00 65.25 112 ASN A C 1
ATOM 927 O O . ASN A 1 112 ? -0.013 -2.623 23.858 1.00 65.25 112 ASN A O 1
ATOM 931 N N . THR A 1 113 ? 1.501 -1.188 23.016 1.00 58.53 113 THR A N 1
ATOM 932 C CA . THR A 1 113 ? 1.203 -0.059 23.916 1.00 58.53 113 THR A CA 1
ATOM 933 C C . THR A 1 113 ? 0.376 1.042 23.224 1.00 58.53 113 THR A C 1
ATOM 935 O O . THR A 1 113 ? 0.031 2.032 23.866 1.00 58.53 113 THR A O 1
ATOM 938 N N . ALA A 1 114 ? 0.082 0.890 21.926 1.00 51.97 114 ALA A N 1
ATOM 939 C CA . ALA A 1 114 ? -0.657 1.842 21.088 1.00 51.97 114 ALA A CA 1
ATOM 940 C C . ALA A 1 114 ? -2.087 1.358 20.810 1.00 51.97 114 ALA A C 1
ATOM 942 O O . ALA A 1 114 ? -2.987 2.227 20.778 1.00 51.97 114 ALA A O 1
#

Foldseek 3Di:
DCVPPLLVVQQELVSLVVVCVVCVVCLVVCQPVPPCSNVVSLLSSLVSLLNNQVRDPDDDCLPVSLVSNVVSCVVGCPLVCLVVSVVSLLNGQLVNVVSNCVSNVDDNVSSVVD

Nearest PDB structures (foldseek):
  7emf-assembly1_W  TM=9.670E-01  e=1.753E-06  Homo sapiens
  8t9d-assembly1_R  TM=9.371E-01  e=3.704E-06  Homo sapiens
  6w1s-assembly1_R  TM=9.551E-01  e=1.655E-05  Mus musculus
  8t1l-assembly1_R  TM=9.411E-01  e=2.347E-05  Mus musculus

pLDDT: mean 92.37, std 8.61, range [51.97, 98.38]

Radius of gyration: 13.61 Å; Cα contacts (8 Å, |Δi|>4): 95; chains: 1; bounding box: 29×23×42 Å

Mean predicted aligned error: 3.8 Å

Sequence (114 aa):
FVKEKLTPEIHTETQLLFLCHLVGPYLQRFNSDVSRAVMEITKTLYELLAHIDKIQPHLQYIDPVCDLLYHIKYMFVGDTMKSEVEGVIRKLRPALQMRLRFITHLNVEQINTA